Protein AF-A0A076LBY5-F1 (afdb_monomer)

pLDDT: mean 91.27, std 7.56, range [52.0, 98.19]

Organism: NCBI:txid1301915

Secondary structure (DSSP, 8-state):
---EEEEEEEETTEEEEEEEEETTTTEEEEEEEEEE-HHHHTSS----TTTS-BEE--TTTT-TTTHHHHHHHHHHTGGGS-B-TT-SEEEEEE--SSSSEEEEEEETTEE-S-EEEEEEEEEES-SS--

Sequence (130 aa):
MDKHVLLIGEFKANPGTLVVYDVENERRLSSFISVKLQREICGEKIYNDDGIRIKISKELKDNEEFQKHYEIYDEFLFQHLNIDEDSEITLRLEKDSKYLFAIQFYKGRVKIGPLIRVKSIKLFDSLYDK

Radius of gyration: 14.9 Å; Cα contacts (8 Å, |Δi|>4): 261; chains: 1; bounding box: 39×35×36 Å

Structure (mmCIF, N/CA/C/O backbone):
data_AF-A0A076LBY5-F1
#
_entry.id   AF-A0A076LBY5-F1
#
loop_
_atom_site.group_PDB
_atom_site.id
_atom_site.type_symbol
_atom_site.label_atom_id
_atom_site.label_alt_id
_atom_site.label_comp_id
_atom_site.label_asym_id
_atom_site.label_entity_id
_atom_site.label_seq_id
_atom_site.pdbx_PDB_ins_code
_atom_site.Cartn_x
_atom_site.Cartn_y
_atom_site.Cartn_z
_atom_site.occupancy
_atom_site.B_iso_or_equiv
_atom_site.auth_seq_id
_atom_site.auth_comp_id
_atom_site.auth_asym_id
_atom_site.auth_atom_id
_atom_site.pdbx_PDB_model_num
ATOM 1 N N . MET A 1 1 ? -15.645 -16.325 -0.357 1.00 65.62 1 MET A N 1
ATOM 2 C CA . MET A 1 1 ? -15.536 -15.029 -1.061 1.00 65.62 1 MET A CA 1
ATOM 3 C C . MET A 1 1 ? -14.928 -14.064 -0.075 1.00 65.62 1 MET A C 1
ATOM 5 O O . MET A 1 1 ? -15.417 -14.034 1.047 1.00 65.62 1 MET A O 1
ATOM 9 N N . ASP A 1 2 ? -13.869 -13.358 -0.462 1.00 77.25 2 ASP A N 1
ATOM 10 C CA . ASP A 1 2 ? -13.342 -12.276 0.366 1.00 77.25 2 ASP A CA 1
ATOM 11 C C . ASP A 1 2 ? -14.404 -11.173 0.487 1.00 77.25 2 ASP A C 1
ATOM 13 O O . ASP A 1 2 ? -15.093 -10.866 -0.491 1.00 77.25 2 ASP A O 1
ATOM 17 N N . LYS A 1 3 ? -14.585 -10.647 1.697 1.00 87.44 3 LYS A N 1
ATOM 18 C CA . LYS A 1 3 ? -15.546 -9.585 2.017 1.00 87.44 3 LYS A CA 1
ATOM 19 C C . LYS A 1 3 ? -14.867 -8.217 2.129 1.00 87.44 3 LYS A C 1
ATOM 21 O O . LYS A 1 3 ? -15.517 -7.254 2.531 1.00 87.44 3 LYS A O 1
ATOM 26 N N . HIS A 1 4 ? -13.593 -8.116 1.750 1.00 92.31 4 HIS A N 1
ATOM 27 C CA . HIS A 1 4 ? -12.876 -6.853 1.722 1.00 92.31 4 HIS A CA 1
ATOM 28 C C . HIS A 1 4 ? -13.164 -6.061 0.451 1.00 92.31 4 HIS A C 1
ATOM 30 O O . HIS A 1 4 ? -13.151 -6.589 -0.662 1.00 92.31 4 HIS A O 1
ATOM 36 N N . VAL A 1 5 ? -13.404 -4.760 0.615 1.00 93.56 5 VAL A N 1
ATOM 37 C CA . VAL A 1 5 ? -13.591 -3.827 -0.503 1.00 93.56 5 VAL A CA 1
ATOM 38 C C . VAL A 1 5 ? -12.509 -2.766 -0.450 1.00 93.56 5 VAL A C 1
ATOM 40 O O . VAL A 1 5 ? -12.367 -2.054 0.542 1.00 93.56 5 VAL A O 1
ATOM 43 N N . LEU A 1 6 ? -11.771 -2.631 -1.548 1.00 94.88 6 LEU A N 1
ATOM 44 C CA . LEU A 1 6 ? -10.761 -1.599 -1.722 1.00 94.88 6 LEU A CA 1
ATOM 45 C C . LEU A 1 6 ? -11.335 -0.451 -2.555 1.00 94.88 6 LEU A C 1
ATOM 47 O O . LEU A 1 6 ? -11.735 -0.639 -3.702 1.00 94.88 6 LEU A O 1
ATOM 51 N N . LEU A 1 7 ? -11.362 0.745 -1.976 1.00 96.00 7 LEU A N 1
ATOM 52 C CA . LEU A 1 7 ? -11.846 1.963 -2.611 1.00 96.00 7 LEU A CA 1
ATOM 53 C C . LEU A 1 7 ? -10.710 2.977 -2.714 1.00 96.00 7 LEU A C 1
ATOM 55 O O . LEU A 1 7 ? -10.086 3.347 -1.718 1.00 96.00 7 LEU A O 1
ATOM 59 N N . ILE A 1 8 ? -10.465 3.454 -3.931 1.00 96.69 8 ILE A N 1
ATOM 60 C CA . ILE A 1 8 ? -9.496 4.515 -4.203 1.00 96.69 8 ILE A CA 1
ATOM 61 C C . ILE A 1 8 ? -10.276 5.801 -4.437 1.00 96.69 8 ILE A C 1
ATOM 63 O O . ILE A 1 8 ? -11.038 5.901 -5.396 1.00 96.69 8 ILE A O 1
ATOM 67 N N . GLY A 1 9 ? -10.099 6.774 -3.549 1.00 96.12 9 GLY A N 1
ATOM 68 C CA . GLY A 1 9 ? -10.689 8.097 -3.704 1.00 96.12 9 GLY A CA 1
ATOM 69 C C . GLY A 1 9 ? -9.704 9.087 -4.311 1.00 96.12 9 GLY A C 1
ATOM 70 O O . GLY A 1 9 ? -8.479 8.951 -4.205 1.00 96.12 9 GLY A O 1
ATOM 71 N N . GLU A 1 10 ? -10.252 10.118 -4.941 1.00 96.06 10 GLU A N 1
ATOM 72 C CA . GLU A 1 10 ? -9.473 11.146 -5.617 1.00 96.06 10 GLU A CA 1
ATOM 73 C C . GLU A 1 10 ? -9.300 12.403 -4.761 1.00 96.06 10 GLU A C 1
ATOM 75 O O . GLU A 1 10 ? -10.200 12.845 -4.049 1.00 96.06 10 GLU A O 1
ATOM 80 N N . PHE A 1 11 ? -8.138 13.036 -4.892 1.00 91.69 11 PHE A N 1
ATOM 81 C CA . PHE A 1 11 ? -7.883 14.392 -4.433 1.00 91.69 11 PHE A CA 1
ATOM 82 C C . PHE A 1 11 ? -7.249 15.183 -5.573 1.00 91.69 11 PHE A C 1
ATOM 84 O O . PHE A 1 11 ? -6.136 14.879 -6.003 1.00 91.69 11 PHE A O 1
ATOM 91 N N . LYS A 1 12 ? -7.957 16.205 -6.0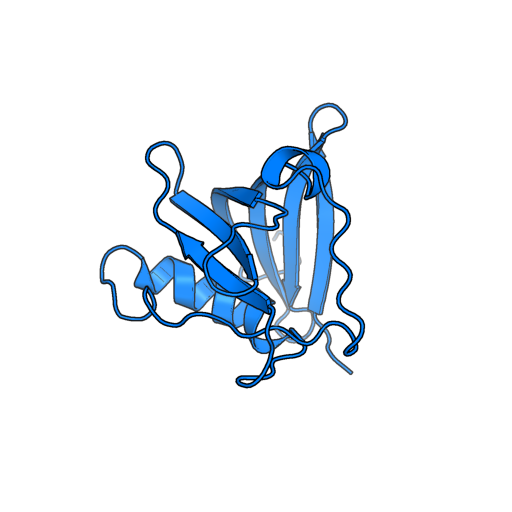71 1.00 93.12 12 LYS A N 1
ATOM 92 C CA . LYS A 1 12 ? -7.528 17.007 -7.232 1.00 93.12 12 LYS A CA 1
ATOM 93 C C . LYS A 1 12 ? -7.139 16.120 -8.434 1.00 93.12 12 LYS A C 1
ATOM 95 O O . LYS A 1 12 ? -6.030 16.242 -8.950 1.00 93.12 12 LYS A O 1
ATOM 100 N N . ALA A 1 13 ? -8.037 15.210 -8.829 1.00 93.06 13 ALA A N 1
A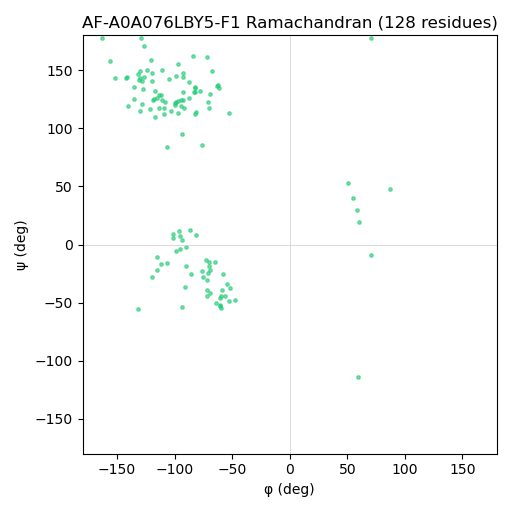TOM 101 C CA . ALA A 1 13 ? -7.881 14.277 -9.958 1.00 93.06 13 ALA A CA 1
ATOM 102 C C . ALA A 1 13 ? -6.688 13.299 -9.863 1.00 93.06 13 ALA A C 1
ATOM 104 O O . ALA A 1 13 ? -6.235 12.758 -10.867 1.00 93.06 13 ALA A O 1
ATOM 105 N N . ASN A 1 14 ? -6.152 13.078 -8.660 1.00 92.75 14 ASN A N 1
ATOM 106 C CA . ASN A 1 14 ? -5.108 12.089 -8.401 1.00 92.75 14 ASN A CA 1
ATOM 107 C C . ASN A 1 14 ? -5.572 11.125 -7.305 1.00 92.75 14 ASN A C 1
ATOM 109 O O . ASN A 1 14 ? -6.287 11.574 -6.405 1.00 92.75 14 ASN A O 1
ATOM 113 N N . PRO A 1 15 ? -5.128 9.853 -7.298 1.00 96.06 15 PRO A N 1
ATOM 114 C CA . PRO A 1 15 ? -5.337 8.964 -6.160 1.00 96.06 15 PRO A CA 1
ATOM 115 C C . PRO A 1 15 ? -4.849 9.625 -4.866 1.00 96.06 15 PRO A C 1
ATOM 117 O O . PRO A 1 15 ? -3.658 9.908 -4.698 1.00 96.06 15 PRO A O 1
ATOM 120 N N . GLY A 1 16 ? -5.798 9.925 -3.984 1.00 96.94 16 GLY A N 1
ATOM 121 C CA . GLY A 1 16 ? -5.582 10.709 -2.771 1.00 96.94 16 GLY A CA 1
ATOM 122 C C . GLY A 1 16 ? -5.927 9.940 -1.506 1.00 96.94 16 GLY A C 1
ATOM 123 O O . GLY A 1 16 ? -5.317 10.182 -0.467 1.00 96.94 16 GLY A O 1
ATOM 124 N N . THR A 1 17 ? -6.849 8.983 -1.590 1.00 97.62 17 THR A N 1
ATOM 125 C CA . THR A 1 17 ? -7.211 8.111 -0.474 1.00 97.62 17 THR A CA 1
ATOM 126 C C . THR A 1 17 ? -7.242 6.651 -0.896 1.00 97.62 17 THR A C 1
ATOM 128 O O . THR A 1 17 ? -7.595 6.320 -2.026 1.00 97.62 17 THR A O 1
ATOM 131 N N . LEU A 1 18 ? -6.877 5.784 0.041 1.00 97.62 18 LEU A N 1
ATOM 132 C CA . LEU A 1 18 ? -7.068 4.345 -0.022 1.00 97.62 18 LEU A CA 1
ATOM 133 C C . LEU A 1 18 ? -7.910 3.951 1.184 1.00 97.62 18 LEU A C 1
ATOM 135 O O . LEU A 1 18 ? -7.478 4.146 2.321 1.00 97.62 18 LEU A O 1
ATOM 139 N N . VAL A 1 19 ? -9.106 3.433 0.937 1.00 97.38 19 VAL A N 1
ATOM 140 C CA . VAL A 1 19 ? -9.995 2.928 1.980 1.00 97.38 19 VAL A CA 1
ATOM 141 C C . VAL A 1 19 ? -10.166 1.436 1.778 1.00 97.38 19 VAL A C 1
ATOM 143 O O . VAL A 1 19 ? -10.535 1.006 0.688 1.00 97.38 19 VAL A O 1
ATOM 146 N N . VAL A 1 20 ? -9.899 0.657 2.819 1.00 96.94 20 VAL A N 1
ATOM 147 C CA . VAL A 1 20 ? -10.151 -0.780 2.831 1.00 96.94 20 VAL A CA 1
ATOM 148 C C . VAL A 1 20 ? -11.243 -1.058 3.847 1.00 96.94 20 VAL A C 1
ATOM 150 O O . VAL A 1 20 ? -11.103 -0.735 5.027 1.00 96.94 20 VAL A O 1
ATOM 153 N N . TYR A 1 21 ? -12.358 -1.582 3.358 1.00 96.00 21 TYR A N 1
ATOM 154 C CA . TYR A 1 21 ? -13.499 -1.979 4.165 1.00 96.00 21 TYR A CA 1
ATOM 155 C C . TYR A 1 21 ? -13.372 -3.457 4.487 1.00 96.00 21 TYR A C 1
ATOM 157 O O . TYR A 1 21 ? -13.305 -4.262 3.564 1.00 96.00 21 TYR A O 1
ATOM 165 N N . ASP A 1 22 ? -13.398 -3.787 5.770 1.00 94.69 22 ASP A N 1
ATOM 166 C CA . ASP A 1 22 ? -13.665 -5.128 6.265 1.00 94.69 22 ASP A CA 1
ATOM 167 C C . ASP A 1 22 ? -15.165 -5.206 6.562 1.00 94.69 22 ASP A C 1
ATOM 169 O O . ASP A 1 22 ? -15.651 -4.752 7.603 1.00 94.69 22 ASP A O 1
ATOM 173 N N . VAL A 1 23 ? -15.924 -5.706 5.586 1.00 93.06 23 VAL A N 1
ATOM 174 C CA . VAL A 1 23 ? -17.387 -5.782 5.687 1.00 93.06 23 VAL A CA 1
ATOM 175 C C . VAL A 1 23 ? -17.815 -6.847 6.696 1.00 93.06 23 VAL A C 1
ATOM 177 O O . VAL A 1 23 ? -18.906 -6.749 7.247 1.00 93.06 23 VAL A O 1
ATOM 180 N N . GLU A 1 24 ? -16.982 -7.857 6.955 1.00 91.81 24 GLU A N 1
ATOM 181 C CA . GLU A 1 24 ? -17.313 -8.923 7.900 1.00 91.81 24 GLU A CA 1
ATOM 182 C C . GLU A 1 24 ? -17.278 -8.439 9.343 1.00 91.81 24 GLU A C 1
ATOM 184 O O . GLU A 1 24 ? -18.200 -8.729 10.102 1.00 91.81 24 GLU A O 1
ATOM 189 N N . ASN A 1 25 ? -16.246 -7.673 9.695 1.00 92.62 25 ASN A N 1
ATOM 190 C CA . ASN A 1 25 ? -16.090 -7.135 11.043 1.00 92.62 25 ASN A CA 1
ATOM 191 C C . ASN A 1 25 ? -16.673 -5.726 11.201 1.00 92.62 25 ASN A C 1
ATOM 193 O O . ASN A 1 25 ? -16.538 -5.132 12.265 1.00 92.62 25 ASN A O 1
ATOM 197 N N . GLU A 1 26 ? -17.310 -5.187 10.159 1.00 94.12 26 GLU A N 1
ATOM 198 C CA . GLU A 1 26 ? -17.857 -3.828 10.116 1.00 94.12 26 GLU A CA 1
ATOM 199 C C . GLU A 1 26 ? -16.816 -2.743 10.452 1.00 94.12 26 GLU A C 1
ATOM 201 O O . GLU A 1 26 ? -17.121 -1.743 11.102 1.00 94.12 26 GLU A O 1
ATOM 206 N N . ARG A 1 27 ? -15.578 -2.897 9.971 1.00 95.50 27 ARG A N 1
ATOM 207 C CA . ARG A 1 27 ? -14.467 -1.963 10.227 1.00 95.50 27 ARG A CA 1
ATOM 208 C C . ARG A 1 27 ? -13.917 -1.396 8.929 1.00 95.50 27 ARG A C 1
ATOM 210 O O . ARG A 1 27 ? -14.082 -1.964 7.851 1.00 95.50 27 ARG A O 1
ATOM 217 N N . ARG A 1 28 ? -13.233 -0.252 9.004 1.00 96.12 28 ARG A N 1
ATOM 218 C CA . ARG A 1 28 ? -12.494 0.275 7.845 1.00 96.12 28 ARG A CA 1
ATOM 219 C C . ARG A 1 28 ? -11.171 0.921 8.218 1.00 96.12 28 ARG A C 1
ATOM 221 O O . ARG A 1 28 ? -11.058 1.658 9.200 1.00 96.12 28 ARG A O 1
ATOM 228 N N . LEU A 1 29 ? -10.203 0.721 7.338 1.00 97.19 29 LEU A N 1
ATOM 229 C CA . LEU A 1 29 ? -8.934 1.425 7.301 1.00 97.19 29 LEU A CA 1
ATOM 230 C C . LEU A 1 29 ? -9.021 2.525 6.245 1.00 97.19 29 LEU A C 1
ATOM 232 O O . LEU A 1 29 ? -9.241 2.240 5.074 1.00 97.19 29 LEU A O 1
ATOM 236 N N . SER A 1 30 ? -8.815 3.782 6.631 1.00 97.44 30 SER A N 1
ATOM 237 C CA . SER A 1 30 ? -8.698 4.903 5.695 1.00 97.44 30 SER A CA 1
ATOM 238 C C . SER A 1 30 ? -7.288 5.467 5.729 1.00 97.44 30 SER A C 1
ATOM 240 O O . SER A 1 30 ? -6.758 5.777 6.794 1.00 97.44 30 SER A O 1
ATOM 242 N N . SER A 1 31 ? -6.678 5.612 4.561 1.00 98.12 31 SER A N 1
ATOM 243 C CA . SER A 1 31 ? -5.321 6.122 4.409 1.00 98.12 31 SER A CA 1
ATOM 244 C C . SER A 1 31 ? -5.289 7.273 3.418 1.00 98.12 31 SER A C 1
ATOM 246 O O . SER A 1 31 ? -5.842 7.172 2.323 1.00 98.12 31 SER A O 1
ATOM 248 N N . PHE A 1 32 ? -4.602 8.360 3.770 1.00 97.94 32 PHE A N 1
ATOM 249 C CA . PHE A 1 32 ? -4.297 9.423 2.816 1.00 97.94 32 PHE A CA 1
ATOM 250 C C . PHE A 1 32 ? -2.991 9.084 2.102 1.00 97.94 32 PHE A C 1
ATOM 252 O O . PH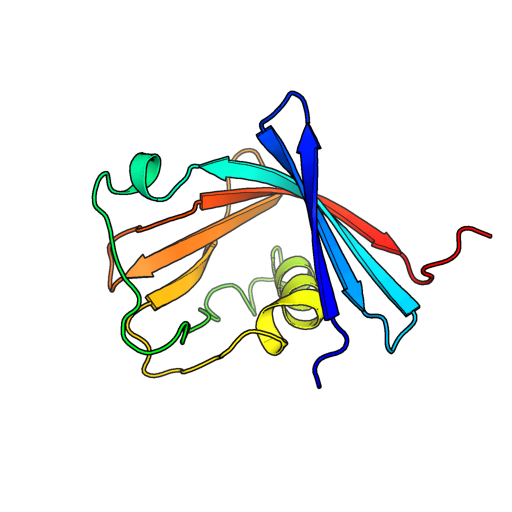E A 1 32 ? -1.971 8.834 2.750 1.00 97.94 32 PHE A O 1
ATOM 259 N N . ILE A 1 33 ? -3.013 9.064 0.771 1.00 98.19 33 ILE A N 1
ATOM 260 C CA . ILE A 1 33 ? -1.919 8.524 -0.035 1.00 98.19 33 ILE A CA 1
ATOM 261 C C . ILE A 1 33 ? -1.411 9.510 -1.092 1.00 98.19 33 ILE A C 1
ATOM 263 O O . ILE A 1 33 ? -1.941 10.602 -1.317 1.00 98.19 33 ILE A O 1
ATOM 267 N N . SER A 1 34 ? -0.298 9.149 -1.715 1.00 97.00 34 SER A N 1
ATOM 268 C CA . SER A 1 34 ? 0.097 9.634 -3.039 1.00 97.00 34 SER A CA 1
ATOM 269 C C . SER A 1 34 ? 0.732 8.491 -3.805 1.00 97.00 34 SER A C 1
ATOM 271 O O . SER A 1 34 ? 1.458 7.697 -3.209 1.00 97.00 34 SER A O 1
ATOM 273 N N . VAL A 1 35 ? 0.501 8.442 -5.111 1.00 97.38 35 VAL A N 1
ATOM 274 C CA . VAL A 1 35 ? 0.952 7.342 -5.964 1.00 97.38 35 VAL A CA 1
ATOM 275 C C . VAL A 1 35 ? 1.894 7.867 -7.043 1.00 97.38 35 VAL A C 1
ATOM 277 O O . VAL A 1 35 ? 1.659 8.938 -7.594 1.00 97.38 35 VAL A O 1
ATOM 280 N N . LYS A 1 36 ? 2.948 7.107 -7.349 1.00 96.44 36 LYS A N 1
ATOM 281 C CA . LYS A 1 36 ? 3.653 7.166 -8.636 1.00 96.44 36 LYS A CA 1
ATOM 282 C C . LYS A 1 36 ? 3.405 5.863 -9.379 1.00 96.44 36 LYS A C 1
ATOM 284 O O . LYS A 1 36 ? 3.607 4.789 -8.814 1.00 96.44 36 LYS A O 1
ATOM 289 N N . LEU A 1 37 ? 2.965 5.951 -10.624 1.00 94.69 37 LEU A N 1
ATOM 290 C CA . LEU A 1 37 ? 2.620 4.793 -11.444 1.00 94.69 37 LEU A CA 1
ATOM 291 C C . LEU A 1 37 ? 3.877 4.027 -11.885 1.00 94.69 37 LEU A C 1
ATOM 293 O O . LEU A 1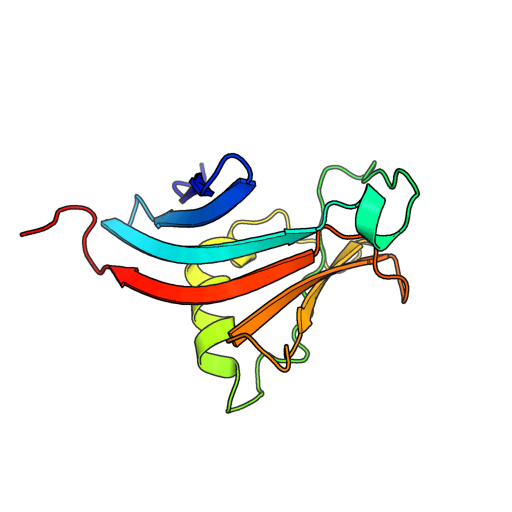 37 ? 4.970 4.585 -11.904 1.00 94.69 37 LEU A O 1
ATOM 297 N N . GLN A 1 38 ? 3.720 2.767 -12.308 1.00 94.62 38 GLN A N 1
ATOM 298 C CA . GLN A 1 38 ? 4.816 1.934 -12.841 1.00 94.62 38 GLN A CA 1
ATOM 299 C C . GLN A 1 38 ? 5.663 2.685 -13.888 1.00 94.62 38 GLN A C 1
ATOM 301 O O . GLN A 1 38 ? 6.883 2.764 -13.763 1.00 94.62 38 GLN A O 1
ATOM 306 N N . ARG A 1 39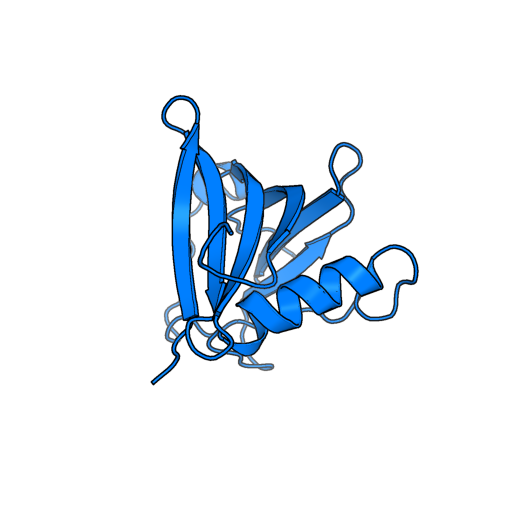 ? 5.006 3.349 -14.852 1.00 94.88 39 ARG A N 1
ATOM 307 C CA . ARG A 1 39 ? 5.671 4.153 -15.898 1.00 94.88 39 ARG A CA 1
ATOM 308 C C . ARG A 1 39 ? 6.555 5.285 -15.360 1.00 94.88 39 ARG A C 1
ATOM 310 O O . ARG A 1 39 ? 7.472 5.708 -16.044 1.00 94.88 39 ARG A O 1
ATOM 317 N N . GLU A 1 40 ? 6.277 5.792 -14.162 1.00 96.19 40 GLU A N 1
ATOM 318 C CA . GLU A 1 40 ? 7.072 6.845 -13.516 1.00 96.19 40 GLU A CA 1
ATOM 319 C C . GLU A 1 40 ? 8.207 6.275 -12.657 1.00 96.19 40 GLU A C 1
ATOM 321 O O . GLU A 1 40 ? 9.118 7.013 -12.285 1.00 96.19 40 GLU A O 1
ATOM 326 N N . ILE A 1 41 ? 8.129 4.992 -12.290 1.00 96.44 41 ILE A N 1
ATOM 327 C CA . ILE A 1 41 ? 9.114 4.314 -11.444 1.00 96.44 41 ILE A CA 1
ATOM 328 C C . ILE A 1 41 ? 10.169 3.606 -12.289 1.00 96.44 41 ILE A C 1
ATOM 330 O O . ILE A 1 41 ? 11.353 3.853 -12.080 1.00 96.44 41 ILE A O 1
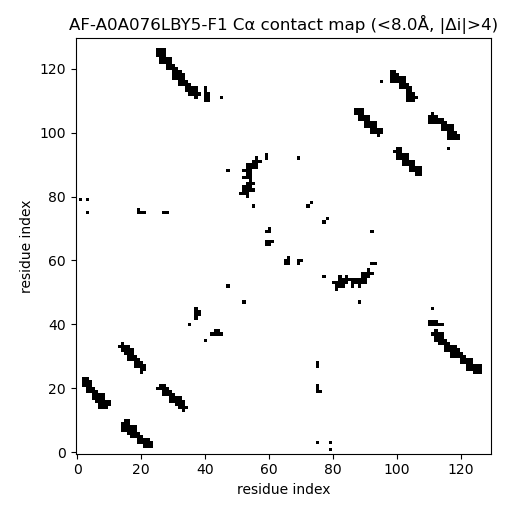ATOM 334 N N . CYS A 1 42 ? 9.758 2.751 -13.228 1.00 94.25 42 CYS A N 1
ATOM 335 C CA . CYS A 1 42 ? 10.686 1.975 -14.054 1.00 94.25 42 CYS A CA 1
ATOM 336 C C . CYS A 1 42 ? 10.639 2.329 -15.544 1.00 94.25 42 CYS A C 1
ATOM 338 O O . CYS A 1 42 ? 11.501 1.877 -16.282 1.00 94.25 42 CYS A O 1
ATOM 340 N N . GLY A 1 43 ? 9.657 3.110 -16.013 1.00 92.00 43 GLY A N 1
ATOM 341 C CA . GLY A 1 43 ? 9.543 3.500 -17.431 1.00 92.00 43 GLY A CA 1
ATOM 342 C C . GLY A 1 43 ? 9.140 2.371 -18.389 1.00 92.00 43 GLY A C 1
ATOM 343 O O . GLY A 1 43 ? 8.796 2.633 -19.538 1.00 92.00 43 GLY A O 1
ATOM 344 N N . GLU A 1 44 ? 9.116 1.132 -17.906 1.00 88.38 44 GLU A N 1
ATOM 345 C CA . GLU A 1 44 ? 8.816 -0.075 -18.669 1.00 88.38 44 GLU A CA 1
ATOM 346 C C . GLU A 1 44 ? 7.469 -0.668 -18.251 1.00 88.38 44 GLU A C 1
ATOM 348 O O . GLU A 1 44 ? 7.048 -0.547 -17.098 1.00 88.38 44 GLU A O 1
ATOM 353 N N . LYS A 1 45 ? 6.787 -1.329 -19.192 1.00 87.06 45 LYS A N 1
ATOM 354 C CA . LYS A 1 45 ? 5.597 -2.122 -18.877 1.00 87.06 45 LYS A CA 1
ATOM 355 C C . LYS A 1 45 ? 6.040 -3.487 -18.378 1.00 87.06 45 LYS A C 1
ATOM 357 O O . LYS A 1 45 ? 6.571 -4.278 -19.151 1.00 87.06 45 LYS A O 1
ATOM 362 N N . ILE A 1 46 ? 5.799 -3.749 -17.101 1.00 86.62 46 ILE A N 1
ATOM 363 C CA . ILE A 1 46 ? 6.097 -5.038 -16.478 1.00 86.62 46 ILE A CA 1
ATOM 364 C C . ILE A 1 46 ? 4.769 -5.718 -16.192 1.00 86.62 46 ILE A C 1
ATOM 366 O O . ILE A 1 46 ? 3.947 -5.194 -15.435 1.00 86.62 46 ILE A O 1
ATOM 370 N N . TYR A 1 47 ? 4.575 -6.865 -16.830 1.00 82.00 47 TYR A N 1
ATOM 371 C CA . TYR A 1 47 ? 3.391 -7.695 -16.684 1.00 82.00 47 TYR A CA 1
ATOM 372 C C . TYR A 1 47 ? 3.619 -8.752 -15.600 1.00 82.00 47 TYR A C 1
ATOM 374 O O . TYR A 1 47 ? 4.745 -9.198 -15.374 1.00 82.00 47 TYR A O 1
ATOM 382 N N . ASN A 1 48 ? 2.541 -9.111 -14.903 1.00 77.44 48 ASN A N 1
ATOM 383 C CA . ASN A 1 48 ? 2.507 -10.257 -14.002 1.00 77.44 48 ASN A CA 1
ATOM 384 C C . ASN A 1 48 ? 1.693 -11.359 -14.683 1.00 77.44 48 ASN A C 1
ATOM 386 O O . ASN A 1 48 ? 0.481 -11.456 -14.478 1.00 77.44 48 ASN A O 1
ATOM 390 N N . ASP A 1 49 ? 2.363 -12.126 -15.538 1.00 74.75 49 ASP A N 1
ATOM 391 C CA . ASP A 1 49 ? 1.726 -13.142 -16.379 1.00 74.75 49 ASP A CA 1
ATOM 392 C C . ASP A 1 49 ? 1.275 -14.380 -15.572 1.00 74.75 49 ASP A C 1
ATOM 394 O O . ASP A 1 49 ? 0.425 -15.138 -16.032 1.00 74.75 49 ASP A O 1
ATOM 398 N N . ASP A 1 50 ? 1.741 -14.521 -14.323 1.00 67.38 50 ASP A N 1
ATOM 399 C CA . ASP A 1 50 ? 1.434 -15.637 -13.411 1.00 67.38 50 ASP A CA 1
ATOM 400 C C . ASP A 1 50 ? 0.150 -15.444 -12.574 1.00 67.38 50 ASP A C 1
ATOM 402 O O . ASP A 1 50 ? -0.126 -16.192 -11.630 1.00 67.38 50 ASP A O 1
ATOM 406 N N . GLY A 1 51 ? -0.683 -14.455 -12.914 1.00 63.03 51 GLY A N 1
ATOM 407 C CA . GLY A 1 51 ? -2.021 -14.304 -12.326 1.00 63.03 51 GLY A CA 1
ATOM 408 C C . GLY A 1 51 ? -2.074 -13.505 -11.018 1.00 63.03 51 GLY A C 1
ATOM 409 O O . GLY A 1 51 ? -2.736 -13.910 -10.063 1.00 63.03 51 GLY A O 1
ATOM 410 N N . ILE A 1 52 ? -1.427 -12.332 -10.984 1.00 71.44 52 ILE A N 1
ATOM 411 C CA . ILE A 1 52 ? -1.444 -11.387 -9.841 1.00 71.44 52 ILE A CA 1
ATOM 412 C C . ILE A 1 52 ? -0.914 -12.031 -8.544 1.00 71.44 52 ILE A C 1
ATOM 414 O O . ILE A 1 52 ? -1.334 -11.682 -7.445 1.00 71.44 52 ILE A O 1
ATOM 418 N N . ARG A 1 53 ? -0.001 -12.999 -8.641 1.00 87.38 53 ARG A N 1
ATOM 419 C CA . ARG A 1 53 ? 0.646 -13.576 -7.459 1.00 87.38 53 ARG A CA 1
ATOM 420 C C . ARG A 1 53 ? 1.730 -12.645 -6.951 1.00 87.38 53 ARG A C 1
ATOM 422 O O . ARG A 1 53 ? 2.540 -12.161 -7.748 1.00 87.38 53 ARG A O 1
ATOM 429 N N . ILE A 1 54 ? 1.751 -12.375 -5.651 1.00 91.00 54 ILE A N 1
ATOM 430 C CA . ILE A 1 54 ? 2.666 -11.400 -5.048 1.00 91.00 54 ILE A CA 1
ATOM 431 C C . ILE A 1 54 ? 3.279 -11.991 -3.784 1.00 91.00 54 ILE A C 1
ATOM 433 O O . ILE A 1 54 ? 2.583 -12.541 -2.938 1.00 91.00 54 ILE A O 1
ATOM 437 N N . LYS A 1 55 ? 4.585 -11.814 -3.621 1.00 93.56 55 LYS A N 1
ATOM 438 C CA . LYS A 1 55 ? 5.290 -12.070 -2.369 1.00 93.56 55 LYS A CA 1
ATOM 439 C C . LYS A 1 55 ? 5.252 -10.831 -1.483 1.00 93.56 55 LYS A C 1
ATOM 441 O O . LYS A 1 55 ? 5.472 -9.727 -1.974 1.00 93.56 55 LYS A O 1
ATOM 446 N N . ILE A 1 56 ? 5.067 -10.985 -0.175 1.00 93.44 56 ILE A N 1
ATOM 447 C CA . ILE A 1 56 ? 5.136 -9.859 0.769 1.00 93.44 56 ILE A CA 1
ATOM 448 C C . ILE A 1 56 ? 6.399 -9.966 1.611 1.00 93.44 56 ILE A C 1
ATOM 450 O O . ILE A 1 56 ? 6.638 -10.966 2.284 1.00 93.44 56 ILE A O 1
ATOM 454 N N . SER A 1 57 ? 7.228 -8.924 1.561 1.00 92.81 57 SER A N 1
ATOM 455 C CA . SER A 1 57 ? 8.422 -8.846 2.396 1.00 92.81 57 SER A CA 1
ATOM 456 C C . SER A 1 57 ? 8.046 -8.647 3.860 1.00 92.81 57 SER A C 1
ATOM 458 O O . SER A 1 57 ? 7.319 -7.717 4.203 1.00 92.81 57 SER A O 1
ATOM 460 N N . LYS A 1 58 ? 8.628 -9.482 4.723 1.00 90.06 58 LYS A N 1
ATOM 461 C CA . LYS A 1 58 ? 8.473 -9.434 6.184 1.00 90.06 58 LYS A CA 1
ATOM 462 C C . LYS A 1 58 ? 9.602 -8.648 6.869 1.00 90.06 58 LYS A C 1
ATOM 464 O O . LYS A 1 58 ? 9.657 -8.618 8.090 1.00 90.06 58 LYS A O 1
ATOM 469 N N . GLU A 1 59 ? 10.489 -7.993 6.108 1.00 87.31 59 GLU A N 1
ATOM 470 C CA . GLU A 1 59 ? 11.687 -7.295 6.624 1.00 87.31 59 GLU A CA 1
ATOM 471 C C . GLU A 1 59 ? 11.382 -6.256 7.718 1.00 87.31 59 GLU A C 1
ATOM 473 O O . GLU A 1 59 ? 12.182 -6.078 8.632 1.00 87.31 59 GLU A O 1
ATOM 478 N N . LEU A 1 60 ? 10.235 -5.572 7.639 1.00 85.38 60 LEU A N 1
ATOM 479 C CA . LEU A 1 60 ? 9.820 -4.570 8.630 1.00 85.38 60 LEU A CA 1
ATOM 480 C C . LEU A 1 60 ? 8.783 -5.083 9.635 1.00 85.38 60 LEU A C 1
ATOM 482 O O . LEU A 1 60 ? 8.304 -4.290 10.442 1.00 85.38 60 LEU A O 1
ATOM 486 N N . LYS A 1 61 ? 8.440 -6.376 9.606 1.00 84.12 61 LYS A N 1
ATOM 487 C CA . LYS A 1 61 ? 7.421 -6.947 10.495 1.00 84.12 61 LYS A CA 1
ATOM 488 C C . LYS A 1 61 ? 7.799 -6.780 11.971 1.00 84.12 61 LYS A C 1
ATOM 490 O O . LYS A 1 61 ? 6.973 -6.334 12.755 1.00 84.12 61 LYS A O 1
ATOM 495 N N . ASP A 1 62 ? 9.056 -7.059 12.309 1.00 85.00 62 ASP A N 1
ATOM 496 C CA . ASP A 1 62 ? 9.565 -7.022 13.689 1.00 85.00 62 ASP A CA 1
ATOM 497 C C . ASP A 1 62 ? 10.258 -5.688 14.035 1.00 85.00 62 ASP A C 1
ATOM 499 O O . ASP A 1 62 ? 10.960 -5.570 15.038 1.00 85.00 62 ASP A O 1
ATOM 503 N N . ASN A 1 63 ? 10.119 -4.664 13.187 1.00 89.94 63 ASN A N 1
ATOM 504 C CA . ASN A 1 63 ? 10.695 -3.353 13.465 1.00 89.94 63 ASN A CA 1
ATOM 505 C C . ASN A 1 63 ? 9.775 -2.574 14.415 1.00 89.94 63 ASN A C 1
ATOM 507 O O . ASN A 1 63 ? 8.696 -2.178 13.996 1.00 89.94 63 ASN A O 1
ATOM 511 N N . GLU A 1 64 ? 10.208 -2.291 15.646 1.00 86.75 64 GLU A N 1
ATOM 512 C CA . GLU A 1 64 ? 9.365 -1.672 16.693 1.00 86.75 64 GLU A CA 1
ATOM 513 C C . GLU A 1 64 ? 8.639 -0.384 16.254 1.00 86.75 64 GLU A C 1
ATOM 515 O O . GLU A 1 64 ? 7.485 -0.158 16.610 1.00 86.75 64 GLU A O 1
ATOM 520 N N . GLU A 1 65 ? 9.290 0.453 15.442 1.00 84.50 65 GLU A N 1
ATOM 521 C CA . GLU A 1 65 ? 8.716 1.706 14.929 1.00 84.50 65 GLU A CA 1
ATOM 522 C C . GLU A 1 65 ? 7.625 1.458 13.869 1.00 84.50 65 GLU A C 1
ATOM 524 O O . GLU A 1 65 ? 6.678 2.234 13.742 1.00 84.50 65 GLU A O 1
ATOM 529 N N . PHE A 1 66 ? 7.745 0.366 13.110 1.00 85.88 66 PHE A N 1
ATOM 530 C CA . PHE A 1 66 ? 6.897 0.045 11.959 1.00 85.88 66 PHE A CA 1
ATOM 531 C C . PHE A 1 66 ? 5.899 -1.078 12.196 1.00 85.88 66 PHE A C 1
ATOM 533 O O . PHE A 1 66 ? 4.945 -1.197 11.427 1.00 85.88 66 PHE A O 1
ATOM 540 N N . GLN A 1 67 ? 6.080 -1.862 13.253 1.00 90.06 67 GLN A N 1
ATOM 541 C CA . GLN A 1 67 ? 5.314 -3.068 13.534 1.00 90.06 67 GLN A CA 1
ATOM 542 C C . GLN A 1 67 ? 3.813 -2.783 13.516 1.00 90.06 67 GLN A C 1
ATOM 544 O O . GLN A 1 67 ? 3.072 -3.428 12.782 1.00 90.06 67 GLN A O 1
ATOM 549 N N . LYS A 1 68 ? 3.372 -1.730 14.213 1.00 91.25 68 LYS A N 1
ATOM 550 C CA . LYS A 1 68 ? 1.957 -1.337 14.239 1.00 91.25 68 LYS A CA 1
ATOM 551 C C . LYS A 1 68 ? 1.404 -1.023 12.845 1.00 91.25 68 LYS A C 1
ATOM 553 O O . LYS A 1 68 ? 0.255 -1.326 12.546 1.00 91.25 68 LYS A O 1
ATOM 558 N N . HIS A 1 69 ? 2.195 -0.376 11.990 1.00 92.06 69 HIS A N 1
ATOM 559 C CA . HIS A 1 69 ? 1.780 -0.061 10.623 1.00 92.06 69 HIS A CA 1
ATOM 560 C C . HIS A 1 69 ? 1.728 -1.304 9.739 1.00 92.06 69 HIS A C 1
ATOM 562 O O . HIS A 1 69 ? 0.799 -1.431 8.941 1.00 92.06 69 HIS A O 1
ATOM 568 N N . TYR A 1 70 ? 2.699 -2.205 9.906 1.00 92.25 70 TYR A N 1
ATOM 569 C CA . TYR A 1 70 ? 2.714 -3.502 9.246 1.00 92.25 70 TYR A CA 1
ATOM 570 C C . TYR A 1 70 ? 1.469 -4.301 9.633 1.00 92.25 70 TYR A C 1
ATOM 572 O O . TYR A 1 70 ? 0.718 -4.674 8.747 1.00 92.25 70 TYR A O 1
ATOM 580 N N . GLU A 1 71 ? 1.210 -4.498 10.929 1.00 92.81 71 GLU A N 1
ATOM 581 C CA . GLU A 1 71 ? 0.080 -5.284 11.447 1.00 92.81 71 GLU A CA 1
ATOM 582 C C . GLU A 1 71 ? -1.270 -4.772 10.931 1.00 92.81 71 GLU A C 1
ATOM 584 O O . GLU A 1 71 ? -2.077 -5.559 10.452 1.00 92.81 71 GLU A O 1
ATOM 589 N N . ILE A 1 72 ? -1.486 -3.451 10.933 1.00 93.88 72 ILE A N 1
ATOM 590 C CA . ILE A 1 72 ? -2.722 -2.849 10.408 1.00 93.88 72 ILE A CA 1
ATOM 591 C C . ILE A 1 72 ? -2.917 -3.166 8.920 1.00 93.88 72 ILE A C 1
ATOM 593 O O . ILE A 1 72 ? -4.021 -3.491 8.490 1.00 93.88 72 ILE A O 1
ATOM 597 N N . TYR A 1 73 ? -1.871 -3.024 8.105 1.00 94.56 73 TYR A N 1
ATOM 598 C CA . TYR A 1 73 ? -1.974 -3.315 6.673 1.00 94.56 73 TYR A CA 1
ATOM 599 C C . TYR A 1 73 ? -2.002 -4.815 6.388 1.00 94.56 73 TYR A C 1
ATOM 601 O O . TYR A 1 73 ? -2.598 -5.224 5.392 1.00 94.56 73 TYR A O 1
ATOM 609 N N . ASP A 1 74 ? -1.396 -5.623 7.253 1.00 92.44 74 ASP A N 1
ATOM 610 C CA . ASP A 1 74 ? -1.454 -7.074 7.174 1.00 92.44 74 ASP A CA 1
ATOM 611 C C . ASP A 1 74 ? -2.888 -7.561 7.365 1.00 92.44 74 ASP A C 1
ATOM 613 O O . ASP A 1 74 ? -3.422 -8.244 6.493 1.00 92.44 74 ASP A O 1
ATOM 617 N N . GLU A 1 75 ? -3.527 -7.078 8.437 1.00 93.06 75 GLU A N 1
ATOM 618 C CA . GLU A 1 75 ? -4.922 -7.337 8.793 1.00 93.06 75 GLU A CA 1
ATOM 619 C C . GLU A 1 75 ? -5.891 -6.856 7.706 1.00 93.06 75 GLU A C 1
ATOM 621 O O . GLU A 1 75 ? -6.731 -7.619 7.249 1.00 93.06 75 GLU A O 1
ATOM 626 N N . PHE A 1 76 ? -5.792 -5.603 7.255 1.00 94.62 76 PHE A N 1
ATOM 627 C CA . PHE A 1 76 ? -6.807 -5.051 6.351 1.00 94.62 76 PHE A CA 1
ATOM 628 C C . PHE A 1 76 ? -6.566 -5.353 4.872 1.00 94.62 76 PHE A C 1
ATOM 630 O O . PHE A 1 76 ? -7.513 -5.293 4.093 1.00 94.62 76 PHE A O 1
ATOM 637 N N . LEU A 1 77 ? -5.325 -5.599 4.437 1.00 93.00 77 LEU A N 1
ATOM 638 C CA . LEU A 1 77 ? -4.995 -5.645 3.009 1.00 93.00 77 LEU A CA 1
ATOM 639 C C . LEU A 1 77 ? -4.175 -6.868 2.612 1.00 93.00 77 LEU A C 1
ATOM 641 O O . LEU A 1 77 ? -4.559 -7.571 1.684 1.00 93.00 77 LEU A O 1
ATOM 645 N N . PHE A 1 78 ? -3.027 -7.106 3.238 1.00 91.44 78 PHE A N 1
ATOM 646 C CA . PHE A 1 78 ? -2.046 -8.050 2.703 1.00 91.44 78 PHE A CA 1
ATOM 647 C C . PHE A 1 78 ? -2.501 -9.502 2.762 1.00 91.44 78 PHE A C 1
ATOM 649 O O . PHE A 1 78 ? -2.326 -10.213 1.773 1.00 91.44 78 PHE A O 1
ATOM 656 N N . GLN A 1 79 ? -3.132 -9.926 3.859 1.00 89.25 79 GLN A N 1
ATOM 657 C CA . GLN A 1 79 ? -3.658 -11.290 3.974 1.00 89.25 79 GLN A CA 1
ATOM 658 C C . GLN A 1 79 ? -4.788 -11.591 2.969 1.00 89.25 79 GLN A C 1
ATOM 660 O O . GLN A 1 79 ? -5.110 -12.753 2.731 1.00 89.25 79 GLN A O 1
ATOM 665 N N . HIS A 1 80 ? -5.357 -10.545 2.360 1.00 89.88 80 HIS A N 1
ATOM 666 C CA . HIS A 1 80 ? -6.436 -10.596 1.369 1.00 89.88 80 HIS A CA 1
ATOM 667 C C . HIS A 1 80 ? -5.932 -10.568 -0.083 1.00 89.88 80 HIS A C 1
ATOM 669 O O . HIS A 1 80 ? -6.713 -10.675 -1.030 1.00 89.88 80 HIS A O 1
ATOM 675 N N . LEU A 1 81 ? -4.620 -10.416 -0.293 1.00 88.88 81 LEU A N 1
ATOM 676 C CA . LEU A 1 81 ? -4.009 -10.492 -1.619 1.00 88.88 81 LEU A CA 1
ATOM 677 C C . LEU A 1 81 ? -3.722 -11.951 -2.009 1.00 88.88 81 LEU A C 1
ATOM 679 O O . LEU A 1 81 ? -3.646 -12.848 -1.173 1.00 88.88 81 LEU A O 1
ATOM 683 N N . ASN A 1 82 ? -3.519 -12.195 -3.305 1.00 89.12 82 ASN A N 1
ATOM 684 C CA . ASN A 1 82 ? -3.116 -13.508 -3.809 1.00 89.12 82 ASN A CA 1
ATOM 685 C C . ASN A 1 82 ? -1.618 -13.750 -3.531 1.00 89.12 82 ASN A C 1
ATOM 687 O O . ASN A 1 82 ? -0.762 -13.420 -4.359 1.00 89.12 82 ASN A O 1
ATOM 691 N N . ILE A 1 83 ? -1.303 -14.249 -2.332 1.00 90.50 83 ILE A N 1
ATOM 692 C CA . ILE A 1 83 ? 0.077 -14.408 -1.858 1.00 90.50 83 ILE A CA 1
ATOM 693 C C . ILE A 1 83 ? 0.717 -15.690 -2.382 1.00 90.50 83 ILE A C 1
ATOM 695 O O . ILE A 1 83 ? 0.162 -16.776 -2.237 1.00 90.50 83 ILE A O 1
ATOM 699 N N . ASP A 1 84 ? 1.927 -15.555 -2.924 1.00 91.62 84 ASP A N 1
ATOM 700 C CA . ASP A 1 84 ? 2.788 -16.669 -3.323 1.00 91.62 84 ASP A CA 1
ATOM 701 C C . ASP A 1 84 ? 4.244 -16.330 -2.967 1.00 91.62 84 ASP A C 1
ATOM 703 O O . ASP A 1 84 ? 4.792 -15.326 -3.430 1.00 91.62 84 ASP A O 1
ATOM 707 N N . GLU A 1 85 ? 4.866 -17.143 -2.112 1.00 90.56 85 GLU A N 1
ATOM 708 C CA . GLU A 1 85 ? 6.243 -16.924 -1.645 1.00 90.56 85 GLU A CA 1
ATOM 709 C C . GLU A 1 85 ? 7.292 -17.161 -2.747 1.00 90.56 85 GLU A C 1
ATOM 711 O O . GLU A 1 85 ? 8.409 -16.634 -2.628 1.00 90.56 85 GLU A O 1
ATOM 716 N N . ASP A 1 86 ? 6.915 -17.877 -3.815 1.00 90.25 86 ASP A N 1
ATOM 717 C CA . ASP A 1 86 ? 7.730 -18.138 -5.007 1.00 90.25 86 ASP A CA 1
ATOM 718 C C . ASP A 1 86 ? 7.540 -17.067 -6.102 1.00 90.25 86 ASP A C 1
ATOM 720 O O . ASP A 1 86 ? 8.218 -17.103 -7.130 1.00 90.25 86 ASP A O 1
ATOM 724 N N . SER A 1 87 ? 6.661 -16.076 -5.892 1.00 90.38 87 SER A N 1
ATOM 725 C CA . SER A 1 87 ? 6.446 -14.989 -6.856 1.00 90.38 87 SER A CA 1
ATOM 726 C C . SER A 1 87 ? 7.708 -14.149 -7.084 1.00 90.38 87 SER A C 1
ATOM 728 O O . SER A 1 87 ? 8.391 -13.720 -6.148 1.00 90.38 87 SER A O 1
ATOM 730 N N . GLU A 1 88 ? 7.966 -13.810 -8.351 1.00 90.94 88 GLU A N 1
ATOM 731 C CA . GLU A 1 88 ? 9.027 -12.874 -8.738 1.00 90.94 88 GLU A CA 1
ATOM 732 C C . GLU A 1 88 ? 8.729 -11.426 -8.321 1.00 90.94 88 GLU A C 1
ATOM 734 O O . GLU A 1 88 ? 9.652 -10.604 -8.225 1.00 90.94 88 GLU A O 1
ATOM 739 N N . ILE A 1 89 ? 7.449 -11.099 -8.096 1.00 92.38 89 ILE A N 1
ATOM 740 C CA . ILE A 1 89 ? 7.010 -9.767 -7.690 1.00 92.38 89 ILE A CA 1
ATOM 741 C C . ILE A 1 89 ? 6.899 -9.709 -6.175 1.00 92.38 89 ILE A C 1
ATOM 743 O O . ILE A 1 89 ? 6.094 -10.403 -5.564 1.00 92.38 89 ILE A O 1
ATOM 747 N N . THR A 1 90 ? 7.673 -8.817 -5.566 1.00 94.00 90 THR A N 1
ATOM 748 C CA . THR A 1 90 ? 7.655 -8.588 -4.121 1.00 94.00 90 THR A CA 1
ATOM 749 C C . THR A 1 90 ? 7.059 -7.225 -3.788 1.00 94.00 90 THR A C 1
ATOM 751 O O . THR A 1 90 ? 7.580 -6.201 -4.228 1.00 94.00 90 THR A O 1
ATOM 754 N N . LEU A 1 91 ? 6.021 -7.194 -2.956 1.00 94.81 91 LEU A N 1
ATOM 755 C CA . LEU A 1 91 ? 5.549 -6.005 -2.253 1.00 94.81 91 LEU A CA 1
ATOM 756 C C . LEU A 1 91 ? 6.382 -5.814 -0.981 1.00 94.81 91 LEU A C 1
ATOM 758 O O . LEU A 1 91 ? 6.574 -6.745 -0.198 1.00 94.81 91 LEU A O 1
ATOM 762 N N . ARG A 1 92 ? 6.884 -4.598 -0.765 1.00 94.06 92 ARG A N 1
ATOM 763 C CA . ARG A 1 92 ? 7.650 -4.214 0.424 1.00 94.06 92 ARG A CA 1
ATOM 764 C C . ARG A 1 92 ? 7.082 -2.956 1.052 1.00 94.06 92 ARG A C 1
ATOM 766 O O . ARG A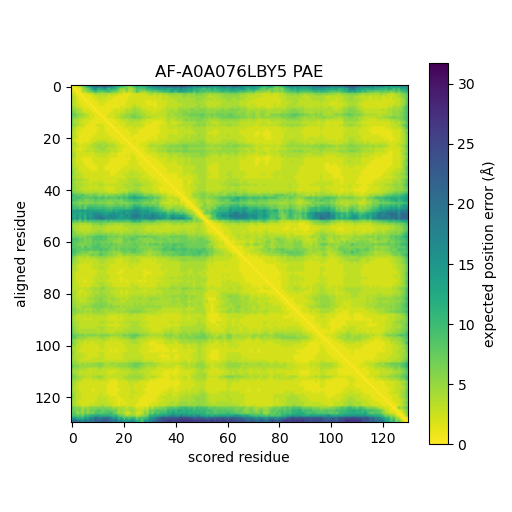 1 92 ? 6.738 -2.009 0.344 1.00 94.06 92 ARG A O 1
ATOM 773 N N . LEU A 1 93 ? 7.062 -2.938 2.379 1.00 94.12 93 LEU A N 1
ATOM 774 C CA . LEU A 1 93 ? 6.985 -1.700 3.137 1.00 94.12 93 LEU A CA 1
ATOM 775 C C . LEU A 1 93 ? 8.389 -1.102 3.261 1.00 94.12 93 LEU A C 1
ATOM 777 O O . LEU A 1 93 ? 9.350 -1.811 3.551 1.00 94.12 93 LEU A O 1
ATOM 781 N N . GLU A 1 94 ? 8.507 0.199 3.023 1.00 93.56 94 GLU A N 1
ATOM 782 C CA . GLU A 1 94 ? 9.750 0.963 3.130 1.00 93.56 94 GLU A CA 1
ATOM 783 C C . GLU A 1 94 ? 9.549 2.171 4.042 1.00 93.56 94 GLU A C 1
ATOM 785 O O . GLU A 1 94 ? 8.511 2.835 3.983 1.00 93.56 94 GLU A O 1
ATOM 790 N N . LYS A 1 95 ? 10.579 2.520 4.819 1.00 92.00 95 LYS A N 1
ATOM 791 C CA . LYS A 1 95 ? 10.623 3.819 5.500 1.00 92.00 95 LYS A CA 1
ATOM 792 C C . LYS A 1 95 ? 10.617 4.937 4.452 1.00 92.00 95 LYS A C 1
ATOM 794 O O . LYS A 1 95 ? 11.370 4.879 3.480 1.00 92.00 95 LYS A O 1
ATOM 799 N N . ASP A 1 96 ? 9.805 5.969 4.659 1.00 92.56 96 ASP A N 1
ATOM 800 C CA . ASP A 1 96 ? 9.815 7.185 3.840 1.00 92.56 96 ASP A CA 1
ATOM 801 C C . ASP A 1 96 ? 10.216 8.360 4.740 1.00 92.56 96 ASP A C 1
ATOM 803 O O . ASP A 1 96 ? 9.707 8.505 5.844 1.00 92.56 96 ASP A O 1
ATOM 807 N N . SER A 1 97 ? 11.159 9.197 4.304 1.00 91.06 97 SER A N 1
ATOM 808 C CA . SER A 1 97 ? 11.688 10.282 5.144 1.00 91.06 97 SER A CA 1
ATOM 809 C C . SER A 1 97 ? 10.689 11.412 5.400 1.00 91.06 97 SER A C 1
ATOM 811 O O . SER A 1 97 ? 10.927 12.257 6.261 1.00 91.06 97 SER A O 1
ATOM 813 N N . LYS A 1 98 ? 9.597 11.468 4.631 1.00 93.56 98 LYS A N 1
ATOM 814 C CA . LYS A 1 98 ? 8.600 12.540 4.686 1.00 93.56 98 LYS A CA 1
ATOM 815 C C . LYS A 1 98 ? 7.227 12.062 5.158 1.00 93.56 98 LYS A C 1
ATOM 817 O O . LYS A 1 98 ? 6.412 12.885 5.575 1.00 93.56 98 LYS A O 1
ATOM 822 N N . TYR A 1 99 ? 6.943 10.773 5.038 1.00 95.12 99 TYR A N 1
ATOM 823 C CA . TYR A 1 99 ? 5.626 10.190 5.283 1.00 95.12 99 TYR A CA 1
ATOM 824 C C . TYR A 1 99 ? 5.728 8.995 6.232 1.00 95.12 99 TYR A C 1
ATOM 826 O O . TYR A 1 99 ? 6.825 8.647 6.643 1.00 95.12 99 TYR A O 1
ATOM 834 N N . LEU A 1 100 ? 4.599 8.373 6.599 1.00 94.62 100 LEU A N 1
ATOM 835 C CA . LEU A 1 100 ? 4.628 7.237 7.527 1.00 94.62 100 LEU A CA 1
ATOM 836 C C . LEU A 1 100 ? 5.458 6.092 6.941 1.00 94.62 100 LEU A C 1
ATOM 838 O O . LEU A 1 100 ? 6.392 5.619 7.569 1.00 94.62 100 LEU A O 1
ATOM 842 N N . PHE A 1 101 ? 5.142 5.684 5.715 1.00 95.56 101 PHE A N 1
ATOM 843 C CA . PHE A 1 101 ? 5.905 4.704 4.943 1.00 95.56 101 PHE A CA 1
ATOM 844 C C . PHE A 1 101 ? 5.523 4.772 3.472 1.00 95.56 101 PHE A C 1
ATOM 846 O O . PHE A 1 101 ? 4.610 5.498 3.058 1.00 95.56 101 PHE A O 1
ATOM 853 N N . ALA A 1 102 ? 6.196 3.948 2.682 1.00 96.56 102 ALA A N 1
ATOM 854 C CA . ALA A 1 102 ? 5.780 3.611 1.342 1.00 96.56 102 ALA A CA 1
ATOM 855 C C . ALA A 1 102 ? 5.530 2.108 1.180 1.00 96.56 102 ALA A C 1
ATOM 857 O O . ALA A 1 102 ? 6.210 1.283 1.778 1.00 96.56 102 ALA A O 1
ATOM 858 N N . ILE A 1 103 ? 4.571 1.773 0.325 1.00 96.56 103 ILE A N 1
ATOM 859 C CA . ILE A 1 103 ? 4.371 0.445 -0.246 1.00 96.56 103 ILE A CA 1
ATOM 860 C C . ILE A 1 103 ? 5.007 0.482 -1.635 1.00 96.56 103 ILE A C 1
ATOM 862 O O . ILE A 1 103 ? 4.663 1.337 -2.459 1.00 96.56 103 ILE A O 1
ATOM 866 N N . GLN A 1 104 ? 5.951 -0.415 -1.885 1.00 96.38 104 GLN A N 1
ATOM 867 C CA . GLN A 1 104 ? 6.703 -0.481 -3.131 1.00 96.38 104 GLN A CA 1
ATOM 868 C C . GLN A 1 104 ? 6.709 -1.902 -3.687 1.00 96.38 104 GLN A C 1
ATOM 870 O O . GLN A 1 104 ? 6.828 -2.869 -2.941 1.00 96.38 104 GLN A O 1
ATOM 875 N N . PHE A 1 105 ? 6.648 -2.018 -5.010 1.00 95.38 105 PHE A N 1
ATOM 876 C CA . PHE A 1 105 ? 6.739 -3.290 -5.715 1.00 95.38 105 PHE A CA 1
ATOM 877 C C . PHE A 1 105 ? 8.103 -3.444 -6.371 1.00 95.38 105 PHE A C 1
ATOM 879 O O . PHE A 1 105 ? 8.670 -2.490 -6.919 1.00 95.38 105 PHE A O 1
ATOM 886 N N . TYR A 1 106 ? 8.599 -4.673 -6.346 1.00 94.69 106 TYR A N 1
ATOM 887 C CA . TYR A 1 106 ? 9.887 -5.071 -6.884 1.00 94.69 106 TYR A CA 1
ATOM 888 C C . TYR A 1 106 ? 9.762 -6.286 -7.787 1.00 94.69 106 TYR A C 1
ATOM 890 O O . TYR A 1 106 ? 8.956 -7.163 -7.507 1.00 94.69 106 TYR A O 1
ATOM 898 N N . LYS A 1 107 ? 10.641 -6.375 -8.787 1.00 92.38 107 LYS A N 1
ATOM 899 C CA . LYS A 1 107 ? 11.002 -7.629 -9.458 1.00 92.38 107 LYS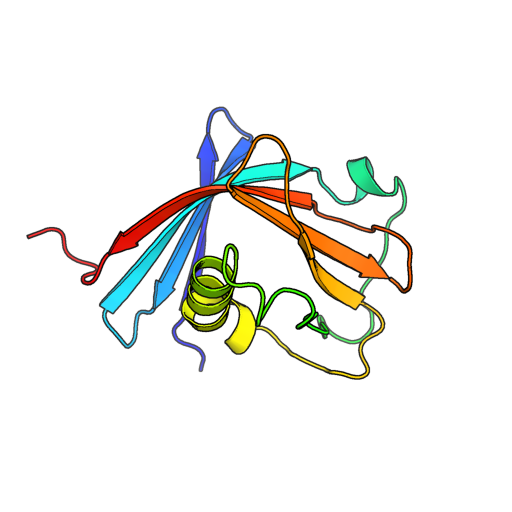 A CA 1
ATOM 900 C C . LYS A 1 107 ? 12.489 -7.876 -9.209 1.00 92.38 107 LYS A C 1
ATOM 902 O O . LYS A 1 107 ? 13.343 -7.102 -9.652 1.00 92.38 107 LYS A O 1
ATOM 907 N N . GLY A 1 108 ? 12.807 -8.881 -8.393 1.00 90.25 108 GLY A N 1
ATOM 908 C CA . GLY A 1 108 ? 14.156 -9.053 -7.843 1.00 90.25 108 GLY A CA 1
ATOM 909 C C . GLY A 1 108 ? 14.608 -7.836 -7.018 1.00 90.25 108 GLY A C 1
ATOM 910 O O . GLY A 1 108 ? 14.048 -7.546 -5.962 1.00 90.25 108 GLY A O 1
ATOM 911 N N . ARG A 1 109 ? 15.639 -7.118 -7.488 1.00 91.62 109 ARG A N 1
ATOM 912 C CA . ARG A 1 109 ? 16.180 -5.903 -6.833 1.00 91.62 109 ARG A CA 1
ATOM 913 C C . ARG A 1 109 ? 15.673 -4.592 -7.440 1.00 91.62 109 ARG A C 1
ATOM 915 O O . ARG A 1 109 ? 15.994 -3.522 -6.931 1.00 91.62 109 ARG A O 1
ATOM 922 N N . VAL A 1 110 ? 14.910 -4.659 -8.529 1.00 93.81 110 VAL A N 1
ATOM 923 C CA . VAL A 1 110 ? 14.473 -3.480 -9.283 1.00 93.81 110 VAL A CA 1
ATOM 924 C C . VAL A 1 110 ? 13.111 -3.025 -8.778 1.00 93.81 110 VAL A C 1
ATOM 926 O O . VAL A 1 110 ? 12.199 -3.840 -8.670 1.00 93.81 110 VAL A O 1
ATOM 929 N N . LYS A 1 111 ? 12.966 -1.727 -8.489 1.00 96.19 111 LYS A N 1
ATOM 930 C CA . LYS A 1 111 ? 11.671 -1.101 -8.188 1.00 96.19 111 LYS A CA 1
ATOM 931 C C . LYS A 1 111 ? 10.846 -1.028 -9.471 1.00 96.19 111 LYS A C 1
ATOM 933 O O . LYS A 1 111 ? 11.289 -0.415 -10.436 1.00 96.19 111 LYS A O 1
ATOM 938 N N . ILE A 1 112 ? 9.653 -1.612 -9.460 1.00 95.06 112 ILE A N 1
ATOM 939 C CA . ILE A 1 112 ? 8.760 -1.671 -10.630 1.00 95.06 112 ILE A CA 1
ATOM 940 C C . ILE A 1 112 ? 7.499 -0.821 -10.451 1.00 95.06 112 ILE A C 1
ATOM 942 O O . ILE A 1 112 ? 6.834 -0.479 -11.420 1.00 95.06 112 ILE A O 1
ATOM 946 N N . GLY A 1 113 ? 7.175 -0.424 -9.221 1.00 94.31 113 GLY A N 1
ATOM 947 C CA . GLY A 1 113 ? 5.976 0.354 -8.936 1.00 94.31 113 GLY A CA 1
ATOM 948 C C . GLY A 1 113 ? 4.657 -0.432 -9.078 1.00 94.31 113 GLY A C 1
ATOM 949 O O . GLY A 1 113 ? 4.661 -1.600 -9.461 1.00 94.31 113 GLY A O 1
ATOM 950 N N . PRO A 1 114 ? 3.514 0.208 -8.776 1.00 94.62 114 PRO A N 1
ATOM 951 C CA . PRO A 1 114 ? 3.404 1.604 -8.360 1.00 94.62 114 PRO A CA 1
ATOM 952 C C . PRO A 1 114 ? 4.026 1.855 -6.981 1.00 94.62 114 PRO A C 1
ATOM 954 O O . PRO A 1 114 ? 4.022 0.994 -6.113 1.00 94.62 114 PRO A O 1
ATOM 957 N N . LEU A 1 115 ? 4.550 3.055 -6.761 1.00 97.38 115 LEU A N 1
ATOM 958 C CA . LEU A 1 115 ? 4.979 3.483 -5.433 1.00 97.38 115 LEU A CA 1
ATOM 959 C C . LEU A 1 115 ? 3.815 4.192 -4.751 1.00 97.38 115 LEU A C 1
ATOM 961 O O . LEU A 1 115 ? 3.402 5.257 -5.212 1.00 97.38 115 LEU A O 1
ATOM 965 N N . ILE A 1 116 ? 3.329 3.646 -3.642 1.00 97.88 116 ILE A N 1
ATOM 966 C CA . ILE A 1 116 ? 2.232 4.220 -2.860 1.00 97.88 116 ILE A CA 1
ATOM 967 C C . ILE A 1 116 ? 2.814 4.749 -1.554 1.00 97.88 116 ILE A C 1
ATOM 969 O O . ILE A 1 116 ? 3.261 3.984 -0.712 1.00 97.88 116 ILE A O 1
ATOM 973 N N . ARG A 1 117 ? 2.819 6.067 -1.367 1.00 97.94 117 ARG A N 1
ATOM 974 C CA . ARG A 1 117 ? 3.243 6.697 -0.109 1.00 97.94 117 ARG A CA 1
ATOM 975 C C . ARG A 1 117 ? 2.043 6.922 0.786 1.00 97.94 117 ARG A C 1
ATOM 977 O O . ARG A 1 117 ? 1.110 7.610 0.368 1.00 97.94 117 ARG A O 1
ATOM 984 N N . VAL A 1 118 ? 2.101 6.402 2.004 1.00 97.75 118 VAL A N 1
ATOM 985 C CA . VAL A 1 118 ? 1.053 6.526 3.016 1.00 97.75 118 VAL A CA 1
ATOM 986 C C . VAL A 1 118 ? 1.407 7.680 3.944 1.00 97.75 118 VAL A C 1
ATOM 988 O O . VAL A 1 118 ? 2.407 7.652 4.654 1.00 97.75 118 VAL A O 1
ATOM 991 N N . LYS A 1 119 ? 0.597 8.738 3.899 1.00 97.31 119 LYS A N 1
ATOM 992 C CA . LYS A 1 119 ? 0.852 10.003 4.603 1.00 97.31 119 LYS A CA 1
ATOM 993 C C . LYS A 1 119 ? 0.227 10.021 5.992 1.00 97.31 119 LYS A C 1
ATOM 995 O O . LYS A 1 119 ? 0.790 10.607 6.907 1.00 97.31 119 LYS A O 1
ATOM 1000 N N . SER A 1 120 ? -0.946 9.413 6.127 1.00 96.75 120 SER A N 1
ATOM 1001 C CA . SER A 1 120 ? -1.667 9.260 7.387 1.00 96.75 120 SER A CA 1
ATOM 1002 C C . SER A 1 120 ? -2.618 8.072 7.304 1.00 96.75 120 SER A C 1
ATOM 1004 O O . SER A 1 120 ? -3.006 7.656 6.209 1.00 96.75 120 SER A O 1
ATOM 1006 N N . ILE A 1 121 ? -2.986 7.541 8.469 1.00 96.69 121 ILE A N 1
ATOM 1007 C CA . ILE A 1 121 ? -3.897 6.409 8.632 1.00 96.69 121 ILE A CA 1
ATOM 1008 C C . ILE A 1 121 ? -4.951 6.781 9.677 1.00 96.69 121 ILE A C 1
ATOM 1010 O O . ILE A 1 121 ? -4.633 7.410 10.687 1.00 96.69 121 ILE A O 1
ATOM 1014 N N . LYS A 1 122 ? -6.194 6.358 9.452 1.00 96.00 122 LYS A N 1
ATOM 1015 C CA . LYS A 1 122 ? -7.275 6.387 10.431 1.00 96.00 122 LYS A CA 1
ATOM 1016 C C . LYS A 1 122 ? -8.032 5.061 10.400 1.00 96.00 122 LYS A C 1
ATOM 1018 O O . LYS A 1 122 ? -8.518 4.651 9.347 1.00 96.00 122 LYS A O 1
ATOM 1023 N N . LEU A 1 123 ? -8.131 4.425 11.561 1.00 95.50 123 LEU A N 1
ATOM 1024 C CA . LEU A 1 123 ? -8.949 3.237 11.778 1.00 95.50 123 LEU A CA 1
ATOM 1025 C C . LEU A 1 123 ? -10.332 3.646 12.274 1.00 95.50 123 LEU A C 1
ATOM 1027 O O . LEU A 1 123 ? -10.469 4.613 13.027 1.00 95.50 123 LEU A O 1
ATOM 1031 N N . PHE A 1 124 ? -11.339 2.905 11.836 1.00 94.31 124 PHE A N 1
ATOM 1032 C CA . PHE A 1 124 ? -12.710 3.045 12.290 1.00 94.31 124 PHE A CA 1
ATOM 1033 C C . PHE A 1 124 ? -13.218 1.670 12.706 1.00 94.31 124 PHE A C 1
ATOM 1035 O O . PHE A 1 124 ? -13.266 0.756 11.881 1.00 94.31 124 PHE A O 1
ATOM 1042 N N . ASP A 1 125 ? -13.627 1.557 13.967 1.00 90.31 125 ASP A N 1
ATOM 1043 C CA . ASP A 1 125 ? -14.141 0.311 14.547 1.00 90.31 125 ASP A CA 1
ATOM 1044 C C . ASP A 1 125 ? -15.627 0.05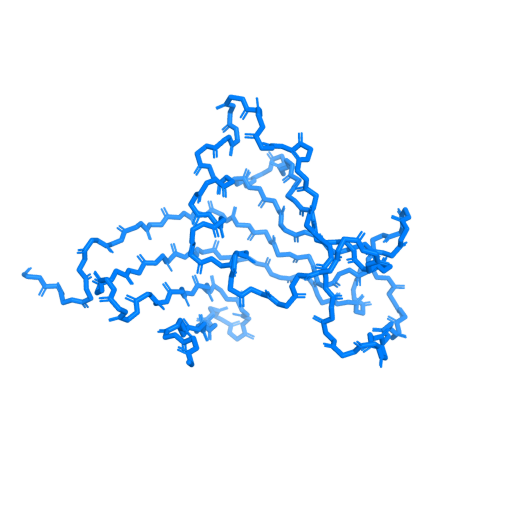3 14.222 1.00 90.31 125 ASP A C 1
ATOM 1046 O O . ASP A 1 125 ? -16.247 -0.838 14.787 1.00 90.31 125 ASP A O 1
ATOM 1050 N N . SER A 1 126 ? -16.206 0.872 13.341 1.00 88.62 126 SER A N 1
ATOM 1051 C CA . SER A 1 126 ? -17.576 0.774 12.837 1.00 88.62 126 SER A CA 1
ATOM 1052 C C . SER A 1 126 ? -17.638 1.383 11.432 1.00 88.62 126 SER A C 1
ATOM 1054 O O . SER A 1 126 ? -16.989 2.402 11.163 1.00 88.62 126 SER A O 1
ATOM 1056 N N . LEU A 1 127 ? -18.444 0.800 10.540 1.00 85.19 127 LEU A N 1
ATOM 1057 C CA . LEU A 1 127 ? -18.777 1.398 9.239 1.00 85.19 127 LEU A CA 1
ATOM 1058 C C . LEU A 1 127 ? -19.793 2.535 9.354 1.00 85.19 127 LEU A C 1
ATOM 1060 O O . LEU A 1 127 ? -19.857 3.393 8.472 1.00 85.19 127 LEU A O 1
ATOM 1064 N N . TYR A 1 128 ? -20.566 2.537 10.434 1.00 78.31 128 TYR A N 1
ATOM 1065 C CA . TYR A 1 128 ? -21.565 3.548 10.728 1.00 78.31 128 TYR A CA 1
ATOM 1066 C C . TYR A 1 128 ? -20.966 4.572 11.687 1.00 78.31 128 TYR A C 1
ATOM 1068 O O . TYR A 1 128 ? -20.501 4.216 12.775 1.00 78.31 128 TYR A O 1
ATOM 1076 N N . ASP A 1 129 ? -20.980 5.839 11.284 1.00 64.75 129 ASP A N 1
ATOM 1077 C CA . ASP A 1 129 ? -20.706 6.937 12.201 1.00 64.75 129 ASP A CA 1
ATOM 1078 C C . ASP A 1 129 ? -21.908 7.025 13.168 1.00 64.75 129 ASP A C 1
ATOM 1080 O O . ASP A 1 129 ? -23.046 7.188 12.722 1.00 64.75 129 ASP A O 1
ATOM 1084 N N . LYS A 1 130 ? -21.675 6.812 14.470 1.00 52.00 130 LYS A N 1
ATOM 1085 C CA . LYS A 1 130 ? -22.685 7.037 15.520 1.00 52.00 130 LYS A CA 1
ATOM 1086 C C . LYS A 1 130 ? -22.855 8.523 15.804 1.00 52.00 130 LYS A C 1
ATOM 1088 O O . LYS A 1 130 ? -21.821 9.230 15.822 1.00 52.00 130 LYS A O 1
#

Nearest PDB structures (foldseek):
  7mq9-assembly1_SM  TM=6.526E-01  e=1.148E-04  Homo sapiens
  7mqa-assembly1_SM  TM=6.460E-01  e=1.221E-04  Homo sapiens
  7d5t-assembly1_5G  TM=6.767E-01  e=3.976E-04  Saccharomyces cerevisiae S288C
  6zqe-assembly1_CJ  TM=6.413E-01  e=1.221E-04  Saccharomyces cerevisiae S288C
  6zqf-assembly1_CJ  TM=6.382E-01  e=2.007E-04  Saccharomyces cerevisiae S288C

Solvent-accessible surface area (backbone atoms only — not comparable to full-atom values): 7385 Å² total; per-residue (Å²): 130,86,59,67,45,82,45,78,39,70,48,93,92,35,66,27,30,45,34,33,33,38,62,82,75,34,25,34,43,39,30,39,41,41,71,42,51,26,62,76,60,53,66,53,93,82,81,66,87,82,69,66,47,32,16,74,57,64,85,49,51,84,34,84,92,41,22,69,61,43,53,54,44,38,73,69,45,54,76,79,48,56,71,31,88,86,37,65,35,33,40,34,74,40,89,38,100,88,38,71,27,28,43,38,26,23,50,82,90,44,62,40,37,48,37,38,37,36,61,47,76,48,80,35,90,43,77,66,88,128

Foldseek 3Di:
DQQKDWDFDDDPNFRQKIKIARVVQQKIKIFGKHKDALCRAPVDDDDPPVPQEEAEDCPCCPPPLCVVVCVVCVVRPVVPGNYDNPDQKYWYWADDPQASTWTFIDRVPGTRDGIMGTHDMDMDSHNDDD

Mean predicted aligned error: 4.25 Å